Protein AF-A6LKM6-F1 (afdb_monomer)

Mean predicted aligned error: 6.34 Å

InterPro domains:
  IPR016071 Staphylococcal nuclease (SNase-like), OB-fold [PF00565] (40-71)
  IPR035437 SNase-like, OB-fold superfamily [G3DSA:2.40.50.90] (20-72)
  IPR035437 SNase-like, OB-fold superfamily [SSF50199] (23-70)

Secondary structure (DSSP, 8-state):
-HHHHHHHHHHHHHHT-------EEEE-SSSEEEETT--EEE-TT--PPBSS-SSS-B-TTHHHHHHHHH--

Nearest PDB structures (foldseek):
  1wkh-assembly1_B  TM=6.034E-01  e=4.863E+00  Thermus thermophilus
  7jh3-assembly2_B  TM=6.197E-01  e=6.753E+00  Escherichia coli K-12
  1z7d-assembly3_F  TM=5.657E-01  e=6.753E+00  Plasmodium yoelii yoelii

pLDDT: mean 91.46, std 6.45, range [59.19, 97.06]

Radius of gyration: 20.51 Å; Cα contacts (8 Å, |Δi|>4): 83; chains: 1; bounding box: 55×22×46 Å

Solvent-accessible surface area (backbone atoms only — not comparable to full-atom values): 4432 Å² total; per-residue (Å²): 109,69,69,58,51,52,52,51,52,52,50,53,54,63,74,64,68,79,76,90,82,80,51,79,70,44,73,75,30,47,38,32,33,28,32,75,86,73,45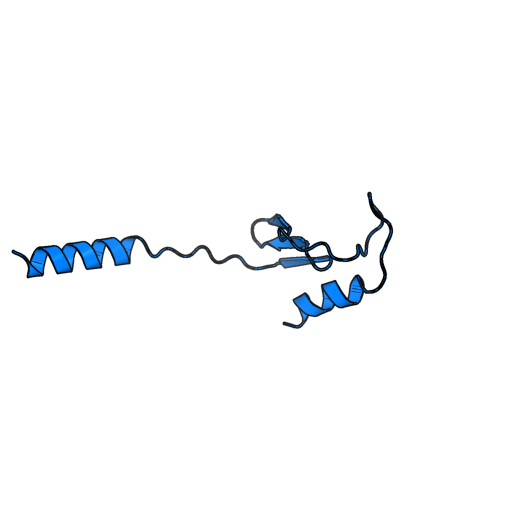,80,47,68,48,84,97,56,85,55,34,34,71,53,87,67,98,54,69,64,37,83,65,9,65,59,41,29,46,56,67,77,77,107

Organism: Thermosipho melanesiensis (strain DSM 12029 / CIP 104789 / BI429) (NCBI:txid391009)

Foldseek 3Di:
DVVVVVVVVVVVVVVPPDDDDWAFDAQQWLAWTATPVRDIDGHPPDDGAHCDDDPDDRDPCGVVSSVVVVVD

Structure (mmCIF, N/CA/C/O backbone):
data_AF-A6LKM6-F1
#
_entry.id   AF-A6LKM6-F1
#
loop_
_atom_site.group_PDB
_atom_site.id
_atom_site.type_symbol
_atom_site.label_atom_id
_atom_site.label_alt_id
_atom_site.label_comp_id
_atom_site.label_asym_id
_atom_site.label_entity_id
_atom_site.label_seq_id
_atom_site.pdbx_PDB_ins_code
_atom_site.Cartn_x
_atom_site.Cartn_y
_atom_site.Cartn_z
_atom_site.occupancy
_atom_site.B_iso_or_equiv
_atom_site.auth_seq_id
_atom_site.auth_comp_id
_atom_site.auth_asym_id
_atom_site.auth_atom_id
_atom_site.pdbx_PDB_model_num
ATOM 1 N N . MET A 1 1 ? -42.353 -3.750 27.933 1.00 73.12 1 MET A N 1
ATOM 2 C CA . MET A 1 1 ? -41.110 -4.560 27.886 1.00 73.12 1 MET A CA 1
ATOM 3 C C . MET A 1 1 ? -40.509 -4.676 26.483 1.00 73.12 1 MET A C 1
ATOM 5 O O . MET A 1 1 ? -39.340 -4.364 26.339 1.00 73.12 1 MET A O 1
ATOM 9 N N . LYS A 1 2 ? -41.276 -5.003 25.427 1.00 84.44 2 LYS A N 1
ATOM 10 C CA . LYS A 1 2 ? -40.748 -5.109 24.043 1.00 84.44 2 LYS A CA 1
ATOM 11 C C . LYS A 1 2 ? -40.067 -3.831 23.511 1.00 84.44 2 LYS A C 1
ATOM 13 O O . LYS A 1 2 ? -38.982 -3.918 22.959 1.00 84.44 2 LYS A O 1
ATOM 18 N N . LYS A 1 3 ? -40.649 -2.643 23.741 1.00 86.00 3 LYS A N 1
ATOM 19 C CA . LYS A 1 3 ? -40.045 -1.355 23.329 1.00 86.00 3 LYS A CA 1
ATOM 20 C C . LYS A 1 3 ? -38.712 -1.058 24.030 1.00 86.00 3 LYS A C 1
ATOM 22 O O . LYS A 1 3 ? -37.808 -0.532 23.403 1.00 86.00 3 LYS A O 1
ATOM 27 N N . LEU A 1 4 ? -38.594 -1.435 25.307 1.00 91.19 4 LEU A N 1
ATOM 28 C CA . LEU A 1 4 ? -37.364 -1.269 26.084 1.00 91.19 4 LEU A CA 1
ATOM 29 C C . LEU A 1 4 ? -36.261 -2.212 25.582 1.00 91.19 4 LEU A C 1
ATOM 31 O O . LEU A 1 4 ? -35.117 -1.800 25.461 1.00 91.19 4 LEU A O 1
ATOM 35 N N . PHE A 1 5 ? -36.627 -3.445 25.218 1.00 92.75 5 PHE A N 1
ATOM 36 C CA . PHE A 1 5 ? -35.707 -4.405 24.609 1.00 92.75 5 PHE A CA 1
ATOM 37 C C . PHE A 1 5 ? -35.202 -3.935 23.238 1.00 92.75 5 PHE A C 1
ATOM 39 O O . PHE A 1 5 ? -34.011 -4.012 22.962 1.00 92.75 5 PHE A O 1
ATOM 46 N N . VAL A 1 6 ? -36.089 -3.383 22.405 1.00 94.56 6 VAL A N 1
ATOM 47 C CA . VAL A 1 6 ? -35.706 -2.796 21.111 1.00 94.56 6 VAL A CA 1
ATOM 48 C C . VAL A 1 6 ? -34.779 -1.591 21.299 1.00 94.56 6 VAL A C 1
ATOM 50 O O . VAL A 1 6 ? -33.779 -1.494 20.597 1.00 94.56 6 VAL A O 1
ATOM 53 N N . LEU A 1 7 ? -35.059 -0.711 22.271 1.00 95.19 7 LEU A N 1
ATOM 54 C CA . LEU A 1 7 ? -34.179 0.421 22.588 1.00 95.19 7 LEU A CA 1
ATOM 55 C C . LEU A 1 7 ? -32.796 -0.040 23.061 1.00 95.19 7 LEU A C 1
ATOM 57 O O . LEU A 1 7 ? -31.786 0.498 22.622 1.00 95.19 7 LEU A O 1
ATOM 61 N N . PHE A 1 8 ? -32.755 -1.050 23.931 1.00 94.81 8 PHE A N 1
ATOM 62 C CA . PHE A 1 8 ? -31.509 -1.627 24.425 1.00 94.81 8 PHE A CA 1
ATOM 63 C C . PHE A 1 8 ? -30.689 -2.255 23.292 1.00 94.81 8 PHE A C 1
ATOM 65 O O . PHE A 1 8 ? -29.496 -1.995 23.180 1.00 94.81 8 PHE A O 1
ATOM 72 N N . PHE A 1 9 ? -31.328 -3.021 22.407 1.00 93.31 9 PHE A N 1
ATOM 73 C CA . PHE A 1 9 ? -30.651 -3.650 21.275 1.00 93.31 9 PHE A CA 1
ATOM 74 C C . PHE A 1 9 ? -30.115 -2.620 20.267 1.00 93.31 9 PHE A C 1
ATOM 76 O O . PHE A 1 9 ? -28.979 -2.736 19.814 1.00 93.31 9 PHE A O 1
ATOM 83 N N . ALA A 1 10 ? -30.888 -1.570 19.972 1.00 93.88 10 ALA A N 1
ATOM 84 C CA . ALA A 1 10 ? -30.433 -0.464 19.131 1.00 93.88 10 ALA A CA 1
ATOM 85 C C . ALA A 1 10 ? -29.244 0.289 19.753 1.00 93.88 10 ALA A C 1
ATOM 87 O O . ALA A 1 10 ? -28.317 0.669 19.043 1.00 93.88 10 ALA A O 1
ATOM 88 N N . PHE A 1 11 ? -29.242 0.461 21.078 1.00 93.00 11 PHE A N 1
ATOM 89 C CA . PHE A 1 11 ? -28.141 1.092 21.802 1.00 93.00 11 PHE A CA 1
ATOM 90 C C . PHE A 1 11 ? -26.860 0.251 21.759 1.00 93.00 11 PHE A C 1
ATOM 92 O O . PHE A 1 11 ? -25.794 0.788 21.479 1.00 93.00 11 PHE A O 1
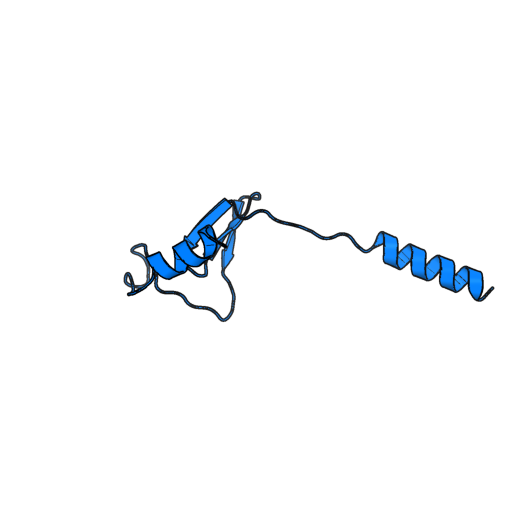ATOM 99 N N . VAL A 1 12 ? -26.961 -1.069 21.950 1.00 93.31 12 VAL A N 1
ATOM 100 C CA . VAL A 1 12 ? -25.814 -1.987 21.821 1.00 93.31 12 VAL A CA 1
ATOM 101 C C . VAL A 1 12 ? -25.222 -1.935 20.411 1.00 93.31 12 VAL A C 1
ATOM 103 O O . VAL A 1 12 ? -24.008 -1.822 20.275 1.00 93.31 12 VAL A O 1
ATOM 106 N N . LEU A 1 13 ? -26.063 -1.941 19.371 1.00 90.50 13 LEU A N 1
ATOM 107 C CA . LEU A 1 13 ? -25.603 -1.813 17.984 1.00 90.50 13 LEU A CA 1
ATOM 108 C C . LEU A 1 13 ? -24.854 -0.494 17.744 1.00 90.50 13 LEU A C 1
ATOM 110 O O . LEU A 1 13 ? -23.800 -0.501 17.108 1.00 90.50 13 LEU A O 1
ATOM 114 N N . LEU A 1 14 ? -25.354 0.616 18.298 1.00 88.00 14 LEU A N 1
ATOM 115 C CA . LEU A 1 14 ? -24.693 1.922 18.212 1.00 88.00 14 LEU A CA 1
ATOM 116 C C . LEU A 1 14 ? -23.320 1.930 18.895 1.00 88.00 14 LEU A C 1
ATOM 118 O O . LEU A 1 14 ? -22.377 2.514 18.374 1.00 88.00 14 LEU A O 1
ATOM 122 N N . LEU A 1 15 ? -23.191 1.275 20.051 1.00 88.56 15 LEU A N 1
ATOM 123 C CA . LEU A 1 15 ? -21.921 1.206 20.779 1.00 88.56 15 LEU A CA 1
ATOM 124 C C . LEU A 1 15 ? -20.855 0.381 20.045 1.00 88.56 15 LEU A C 1
ATOM 126 O O . LEU A 1 15 ? -19.666 0.573 20.282 1.00 88.56 15 LEU A O 1
ATOM 130 N N . THR A 1 16 ? -21.260 -0.528 19.157 1.00 88.56 16 THR A N 1
ATOM 131 C CA . THR A 1 16 ? -20.339 -1.403 18.413 1.00 88.56 16 THR A CA 1
ATOM 132 C C . THR A 1 16 ? -19.877 -0.849 17.064 1.00 88.56 16 THR A C 1
ATOM 134 O O . THR A 1 16 ? -19.042 -1.475 16.419 1.00 88.56 16 THR A O 1
ATOM 137 N N . SER A 1 17 ? -20.369 0.309 16.612 1.00 84.31 17 SER A N 1
ATOM 138 C CA . SER A 1 17 ? -20.104 0.820 15.256 1.00 84.31 17 SER A CA 1
ATOM 139 C C . SER A 1 17 ? -18.753 1.534 15.097 1.00 84.31 17 SER A C 1
ATOM 141 O O . SER A 1 17 ? -18.661 2.525 14.370 1.00 84.31 17 SER A O 1
ATOM 143 N N . CYS A 1 18 ? -17.708 1.088 15.792 1.00 83.00 18 CYS A N 1
ATOM 144 C CA . CYS A 1 18 ? -16.381 1.668 15.613 1.00 83.00 18 CYS A CA 1
ATOM 145 C C . CYS A 1 18 ? -15.828 1.264 14.238 1.00 83.00 18 CYS A C 1
ATOM 147 O O . CYS A 1 18 ? -15.772 0.078 13.914 1.00 83.00 18 CYS A O 1
ATOM 149 N N . VAL A 1 19 ? -15.429 2.245 13.429 1.00 84.75 19 VAL A N 1
ATOM 150 C CA . VAL A 1 19 ? -14.769 2.031 12.135 1.00 84.75 19 VAL A CA 1
ATOM 151 C C . VAL A 1 19 ? -13.313 2.453 12.281 1.00 84.75 19 VAL A C 1
ATOM 153 O O . VAL A 1 19 ? -13.042 3.589 12.663 1.00 84.75 19 VAL A O 1
ATOM 156 N N . ASN A 1 20 ? -12.382 1.552 11.961 1.00 82.56 20 ASN A N 1
ATOM 157 C CA . ASN A 1 20 ? -10.964 1.885 11.857 1.00 82.56 20 ASN A CA 1
ATOM 158 C C . ASN A 1 20 ? -10.690 2.386 10.441 1.00 82.56 20 ASN A C 1
ATOM 160 O O . ASN A 1 20 ? -10.681 1.608 9.488 1.00 82.56 20 ASN A O 1
ATOM 164 N N . LEU A 1 21 ? -10.531 3.699 10.312 1.00 89.25 21 LEU A N 1
ATOM 165 C CA . LEU A 1 21 ? -10.104 4.334 9.076 1.00 89.25 21 LEU A CA 1
ATOM 166 C C . LEU A 1 21 ? -8.586 4.493 9.120 1.00 89.25 21 LEU A C 1
ATOM 168 O O . LEU A 1 21 ? -8.061 5.101 10.051 1.00 89.25 21 LEU A O 1
ATOM 172 N N . GLU A 1 22 ? -7.901 3.996 8.097 1.00 91.81 22 GLU A N 1
ATOM 173 C CA . GLU A 1 22 ? -6.471 4.224 7.929 1.00 91.81 22 GLU A CA 1
ATOM 174 C C . GLU A 1 22 ? -6.189 5.102 6.717 1.00 91.81 22 GLU A C 1
ATOM 176 O O . GLU A 1 22 ? -6.867 5.032 5.691 1.00 91.81 22 GLU A O 1
ATOM 181 N N . ILE A 1 23 ? -5.167 5.943 6.856 1.00 94.12 23 ILE A N 1
ATOM 182 C CA . ILE A 1 23 ? -4.706 6.833 5.797 1.00 94.12 23 ILE A CA 1
ATOM 183 C C . ILE A 1 23 ? -3.557 6.141 5.075 1.00 94.12 23 ILE A C 1
ATOM 185 O O . ILE A 1 23 ? -2.584 5.734 5.708 1.00 94.12 23 ILE A O 1
ATOM 189 N N . VAL A 1 24 ? -3.648 6.041 3.752 1.00 94.69 24 VAL A N 1
ATOM 190 C CA . VAL A 1 24 ? -2.531 5.602 2.911 1.00 94.69 24 VAL A CA 1
ATOM 191 C C . VAL A 1 24 ? -1.493 6.719 2.847 1.00 94.69 24 VAL A C 1
ATOM 193 O O . VAL A 1 24 ? -1.824 7.860 2.534 1.00 94.69 24 VAL A O 1
ATOM 196 N N . THR A 1 25 ? -0.233 6.402 3.132 1.00 95.38 25 THR A N 1
ATOM 197 C CA . THR A 1 25 ? 0.865 7.382 3.132 1.00 95.38 25 THR A CA 1
ATOM 198 C C . THR A 1 25 ? 1.745 7.262 1.901 1.00 95.38 25 THR A C 1
ATOM 200 O O . THR A 1 25 ? 2.148 8.271 1.327 1.00 95.38 25 THR A O 1
ATOM 203 N N . THR A 1 26 ? 2.060 6.035 1.481 1.00 94.81 26 THR A N 1
ATOM 204 C CA . THR A 1 26 ? 2.973 5.784 0.362 1.00 94.81 26 THR A CA 1
ATOM 205 C C . THR A 1 26 ? 2.512 4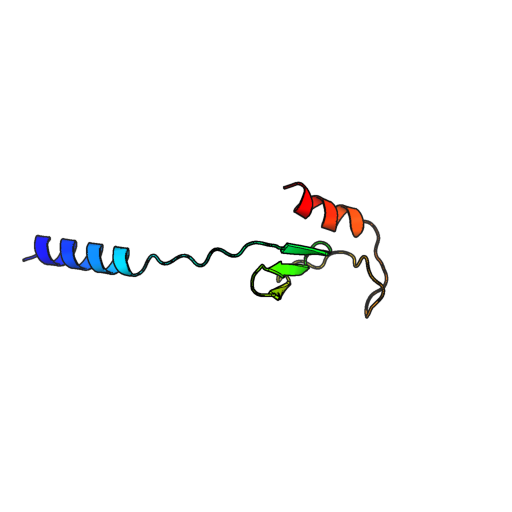.587 -0.451 1.00 94.81 26 THR A C 1
ATOM 207 O O . THR A 1 26 ? 2.428 3.480 0.067 1.00 94.81 26 THR A O 1
ATOM 210 N N . VAL A 1 27 ? 2.290 4.790 -1.748 1.00 94.62 27 VAL A N 1
ATOM 211 C CA . VAL A 1 27 ? 2.042 3.706 -2.709 1.00 94.62 27 VAL A CA 1
ATOM 212 C C . VAL A 1 27 ? 3.387 3.164 -3.199 1.00 94.62 27 VAL A C 1
ATOM 214 O O . VAL A 1 27 ? 4.197 3.932 -3.738 1.00 94.62 27 VAL A O 1
ATOM 217 N N . ILE A 1 28 ? 3.643 1.870 -2.991 1.00 93.44 28 ILE A N 1
ATOM 218 C CA . ILE A 1 28 ? 4.889 1.213 -3.410 1.00 93.44 28 ILE A CA 1
ATOM 219 C C . ILE A 1 28 ? 4.790 0.860 -4.892 1.00 93.44 28 ILE A C 1
ATOM 221 O O . ILE A 1 28 ? 5.612 1.345 -5.667 1.00 93.44 28 ILE A O 1
ATOM 225 N N . ASP A 1 29 ? 3.754 0.113 -5.258 1.00 93.62 29 ASP A N 1
ATOM 226 C CA . ASP A 1 29 ? 3.378 -0.375 -6.590 1.00 93.62 29 ASP A CA 1
ATOM 227 C C . ASP A 1 29 ? 1.832 -0.401 -6.685 1.00 93.62 29 ASP 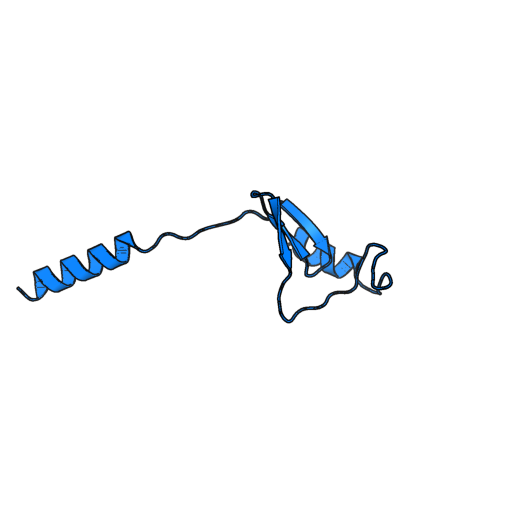A C 1
ATOM 229 O O . ASP A 1 29 ? 1.145 0.202 -5.859 1.00 93.62 29 ASP A O 1
ATOM 233 N N . GLY A 1 30 ? 1.259 -1.027 -7.712 1.00 94.31 30 GLY A N 1
ATOM 234 C CA . GLY A 1 30 ? -0.185 -0.995 -7.956 1.00 94.31 30 GLY A CA 1
ATOM 235 C C . GLY A 1 30 ? -1.045 -1.858 -7.018 1.00 94.31 30 GLY A C 1
ATOM 236 O O . GLY A 1 30 ? -2.272 -1.816 -7.136 1.00 94.31 30 GLY A O 1
ATOM 237 N N . ASP A 1 31 ? -0.450 -2.628 -6.104 1.00 95.50 31 ASP A N 1
ATOM 238 C CA . ASP A 1 31 ? -1.168 -3.498 -5.163 1.00 95.50 31 ASP A CA 1
ATOM 239 C C . ASP A 1 31 ? -0.635 -3.448 -3.723 1.00 95.50 31 ASP A C 1
ATOM 241 O O . ASP A 1 31 ? -1.231 -4.060 -2.832 1.00 95.50 31 ASP A O 1
ATOM 245 N N . THR A 1 32 ? 0.453 -2.718 -3.473 1.00 95.38 32 THR A N 1
ATOM 246 C CA . THR A 1 32 ? 1.122 -2.642 -2.177 1.00 95.38 32 THR A CA 1
ATOM 247 C C . THR A 1 32 ? 1.345 -1.188 -1.756 1.00 95.38 32 THR A C 1
ATOM 249 O O . THR A 1 32 ? 1.870 -0.355 -2.501 1.00 95.38 32 THR A O 1
ATOM 252 N N . PHE A 1 33 ? 0.987 -0.862 -0.513 1.00 95.75 33 PHE A N 1
ATOM 253 C CA . PHE A 1 33 ? 1.120 0.484 0.051 1.00 95.75 33 PHE A CA 1
ATOM 254 C C . PHE A 1 33 ? 1.430 0.458 1.551 1.00 95.75 33 PHE A C 1
ATOM 256 O O . PHE A 1 33 ? 1.279 -0.562 2.222 1.00 95.75 33 PHE A O 1
ATOM 263 N N . TYR A 1 34 ? 1.875 1.600 2.068 1.00 96.62 34 TYR A N 1
ATOM 264 C CA . TYR A 1 34 ? 2.021 1.864 3.494 1.00 96.62 34 TYR A CA 1
ATOM 265 C C . TYR A 1 34 ? 0.861 2.701 4.023 1.00 96.62 34 TYR A C 1
ATOM 267 O O . TYR A 1 34 ? 0.367 3.596 3.327 1.00 96.62 34 TYR A O 1
ATOM 275 N N . THR A 1 35 ? 0.468 2.447 5.269 1.00 95.94 35 THR A N 1
ATOM 276 C CA . THR A 1 35 ? -0.510 3.263 5.999 1.00 95.94 35 THR A CA 1
ATOM 277 C C . THR A 1 35 ? 0.171 4.242 6.957 1.00 95.94 35 THR A C 1
ATOM 279 O O . THR A 1 35 ? 1.393 4.242 7.123 1.00 95.94 35 THR A O 1
ATOM 282 N N . ALA A 1 36 ? -0.607 5.133 7.571 1.00 95.56 36 ALA A N 1
ATOM 283 C CA . ALA A 1 36 ? -0.124 6.080 8.577 1.00 95.56 36 ALA A CA 1
ATOM 284 C C . ALA A 1 36 ? 0.376 5.397 9.857 1.00 95.56 36 ALA A C 1
ATOM 286 O O . ALA A 1 36 ? 1.164 5.993 10.585 1.00 95.56 36 ALA A O 1
ATOM 287 N N . ASN A 1 37 ? -0.031 4.147 10.087 1.00 95.06 37 ASN A N 1
ATOM 288 C CA . ASN A 1 37 ? 0.447 3.309 11.183 1.00 95.06 37 ASN A CA 1
ATOM 289 C C . ASN A 1 37 ? 1.724 2.527 10.817 1.00 95.06 37 ASN A C 1
ATOM 291 O O . ASN A 1 37 ? 2.101 1.606 11.532 1.00 95.06 37 ASN A O 1
ATOM 295 N N . GLU A 1 38 ? 2.379 2.876 9.702 1.00 95.06 38 GLU A N 1
ATOM 296 C CA . GLU A 1 38 ? 3.581 2.208 9.175 1.00 95.06 38 GLU A CA 1
ATOM 297 C C . GLU A 1 38 ? 3.355 0.739 8.766 1.00 95.06 38 GLU A C 1
ATOM 299 O O . GLU A 1 38 ? 4.305 -0.004 8.506 1.00 95.06 38 GLU A O 1
ATOM 304 N N . GLU A 1 39 ? 2.096 0.315 8.631 1.00 96.50 39 GLU A N 1
ATOM 305 C CA . GLU A 1 39 ? 1.760 -1.028 8.173 1.00 96.50 39 GLU A CA 1
ATOM 306 C C . GLU A 1 39 ? 1.957 -1.151 6.663 1.00 96.50 39 GLU A C 1
ATOM 308 O O . GLU A 1 39 ? 1.519 -0.296 5.890 1.00 96.50 39 GLU A O 1
ATOM 313 N N . LYS A 1 40 ? 2.600 -2.241 6.231 1.00 96.31 40 LYS A N 1
ATOM 314 C CA . LYS A 1 40 ? 2.718 -2.602 4.815 1.00 96.31 40 LYS A CA 1
ATOM 315 C C . LYS A 1 40 ? 1.556 -3.509 4.424 1.00 96.31 40 LYS A C 1
ATOM 317 O O . LYS A 1 40 ? 1.493 -4.655 4.866 1.00 96.31 40 LYS A O 1
ATOM 322 N N . VAL A 1 41 ? 0.685 -3.026 3.548 1.00 95.94 41 VAL A N 1
ATOM 323 C CA . VAL A 1 41 ? -0.516 -3.737 3.096 1.00 95.94 41 VAL A CA 1
ATOM 324 C C . VAL A 1 41 ? -0.351 -4.157 1.641 1.00 95.94 41 VAL A C 1
ATOM 326 O O . VAL A 1 41 ? 0.090 -3.358 0.820 1.00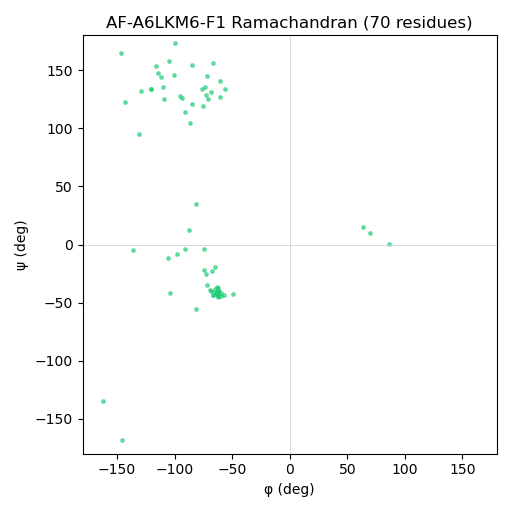 95.94 41 VAL A O 1
ATOM 329 N N . ARG A 1 42 ? -0.733 -5.401 1.324 1.00 95.88 42 ARG A N 1
ATOM 330 C CA . ARG A 1 42 ? -0.833 -5.929 -0.044 1.00 95.88 42 ARG A CA 1
ATOM 331 C C . ARG A 1 42 ? -2.261 -6.378 -0.333 1.00 95.88 42 ARG A C 1
ATOM 333 O O . ARG A 1 42 ? -2.852 -7.109 0.463 1.00 95.88 42 ARG A O 1
ATOM 340 N N . ILE A 1 43 ? -2.794 -5.994 -1.484 1.00 95.31 43 ILE A N 1
ATOM 341 C CA . ILE A 1 43 ? -4.142 -6.371 -1.906 1.00 95.31 43 ILE A CA 1
ATOM 342 C C . ILE A 1 43 ? -4.150 -7.835 -2.358 1.00 95.31 43 ILE A C 1
ATOM 344 O O . ILE A 1 43 ? -3.473 -8.230 -3.304 1.00 95.31 43 ILE A O 1
ATOM 348 N N . VAL A 1 44 ? -4.940 -8.665 -1.678 1.00 96.12 44 VAL A N 1
ATOM 349 C CA . VAL A 1 44 ? -5.085 -10.083 -2.026 1.00 96.12 44 VAL A CA 1
ATOM 350 C C . VAL A 1 44 ? -5.922 -10.229 -3.297 1.00 96.12 44 VAL A C 1
ATOM 352 O O . VAL A 1 44 ? -6.975 -9.613 -3.432 1.00 96.12 44 VAL A O 1
ATOM 355 N N . GLY A 1 45 ? -5.472 -11.088 -4.215 1.00 97.06 45 GLY A N 1
ATOM 356 C CA . GLY A 1 45 ? -6.160 -11.354 -5.483 1.00 97.06 45 GLY A CA 1
ATOM 357 C C . GLY A 1 45 ? -5.800 -10.385 -6.611 1.00 97.06 45 GLY A C 1
ATOM 358 O O . GLY A 1 45 ? -6.300 -10.552 -7.720 1.00 97.06 45 GLY A O 1
ATOM 359 N N . ILE A 1 46 ? -4.916 -9.420 -6.349 1.00 95.06 46 ILE A N 1
ATOM 360 C CA . ILE A 1 46 ? -4.334 -8.525 -7.350 1.00 95.06 46 ILE A CA 1
ATOM 361 C C . ILE A 1 46 ? -2.810 -8.720 -7.327 1.00 95.06 46 ILE A C 1
ATOM 363 O O . ILE A 1 46 ? -2.201 -8.817 -6.259 1.00 95.06 46 ILE A O 1
ATOM 367 N N . ASP A 1 47 ? -2.205 -8.851 -8.509 1.00 93.62 47 ASP A N 1
ATOM 368 C CA . ASP A 1 47 ? -0.750 -8.897 -8.677 1.00 93.62 47 ASP A CA 1
ATOM 369 C C . ASP A 1 47 ? -0.342 -7.920 -9.779 1.00 93.62 47 ASP A C 1
ATOM 371 O O . ASP A 1 47 ? -0.460 -8.224 -10.968 1.00 93.62 47 ASP A O 1
ATOM 375 N N . THR A 1 48 ? 0.045 -6.709 -9.386 1.00 95.38 48 THR A N 1
ATOM 376 C CA . THR A 1 48 ? 0.453 -5.668 -10.335 1.00 95.38 48 THR A CA 1
ATOM 377 C C . THR A 1 48 ? 1.925 -5.794 -10.729 1.00 95.38 48 THR A C 1
ATOM 379 O O . THR A 1 48 ? 2.723 -6.323 -9.956 1.00 95.38 48 THR A O 1
ATOM 382 N N . PRO A 1 49 ? 2.313 -5.292 -11.915 1.00 95.25 49 PRO A N 1
ATOM 383 C CA . PRO A 1 49 ? 3.713 -5.228 -12.325 1.00 95.25 49 PRO A CA 1
ATOM 384 C C . PRO A 1 49 ? 4.579 -4.461 -11.314 1.00 95.25 49 PRO A C 1
ATOM 386 O O . PRO A 1 49 ? 4.217 -3.367 -10.880 1.00 95.25 49 PRO A O 1
ATOM 389 N N . GLU A 1 50 ? 5.742 -5.015 -10.962 1.00 93.12 50 GLU A N 1
ATOM 390 C CA . GLU A 1 50 ? 6.675 -4.363 -10.039 1.00 93.12 50 GLU A CA 1
ATOM 391 C C . GLU A 1 50 ? 7.356 -3.160 -10.708 1.00 93.12 50 GLU A C 1
ATOM 393 O O . GLU A 1 50 ? 7.709 -3.216 -11.888 1.00 93.12 50 GLU A O 1
ATOM 398 N N . ILE A 1 51 ? 7.627 -2.103 -9.939 1.00 92.69 51 ILE A N 1
ATOM 399 C CA . ILE A 1 51 ? 8.418 -0.942 -10.400 1.00 92.69 51 ILE A CA 1
ATOM 400 C C . ILE A 1 51 ? 9.839 -0.904 -9.828 1.00 92.69 51 ILE A C 1
ATOM 402 O O . ILE A 1 51 ? 10.677 -0.121 -10.268 1.00 92.69 51 ILE A O 1
ATOM 406 N N . HIS A 1 52 ? 10.122 -1.744 -8.833 1.00 88.88 52 HIS A N 1
ATOM 407 C CA . HIS A 1 52 ? 11.432 -1.843 -8.200 1.00 88.88 52 HIS A CA 1
ATOM 408 C C . HIS A 1 52 ? 12.034 -3.216 -8.488 1.00 88.88 52 HIS A C 1
ATOM 410 O O . HIS A 1 52 ? 11.321 -4.215 -8.578 1.00 88.88 52 HIS A O 1
ATOM 416 N N . SER A 1 53 ? 13.360 -3.283 -8.599 1.00 86.06 53 SER A N 1
ATOM 417 C CA . SER A 1 53 ? 14.051 -4.564 -8.703 1.00 86.06 53 SER A CA 1
ATOM 418 C C . SER A 1 53 ? 13.942 -5.341 -7.386 1.00 86.06 53 SER A C 1
ATOM 420 O O . SER A 1 53 ? 14.197 -4.816 -6.302 1.00 86.06 53 SER A O 1
ATOM 422 N N . GLY A 1 54 ? 13.563 -6.613 -7.483 1.00 87.06 54 GLY A N 1
ATOM 423 C CA . GLY A 1 54 ? 13.378 -7.490 -6.332 1.00 87.06 54 GLY A CA 1
ATOM 424 C C . GLY A 1 54 ? 13.367 -8.956 -6.748 1.00 87.06 54 GLY A C 1
ATOM 425 O O . GLY A 1 54 ? 14.206 -9.396 -7.530 1.00 87.06 54 GLY A O 1
ATOM 426 N N . SER A 1 55 ? 12.411 -9.723 -6.224 1.00 87.81 55 SER A N 1
ATOM 427 C CA . SER A 1 55 ? 12.224 -11.134 -6.588 1.00 87.81 55 SER A CA 1
ATOM 428 C C . SER A 1 55 ? 11.587 -11.334 -7.966 1.00 87.81 55 SER A C 1
ATOM 430 O O . SER A 1 55 ? 11.745 -12.403 -8.555 1.00 87.81 55 SER A O 1
ATOM 432 N N . LYS A 1 56 ? 10.884 -10.323 -8.487 1.00 87.38 56 LYS A N 1
ATOM 433 C CA . LYS A 1 56 ? 10.312 -10.297 -9.836 1.00 87.38 56 LYS A CA 1
ATOM 434 C C . LYS A 1 56 ? 10.977 -9.180 -10.659 1.00 87.38 56 LYS A C 1
ATOM 436 O O . LYS A 1 56 ? 11.485 -8.215 -10.078 1.00 87.38 56 LYS A O 1
ATOM 441 N N . PRO A 1 57 ? 11.014 -9.307 -11.996 1.00 91.00 57 PRO A N 1
ATOM 442 C CA . PRO A 1 57 ? 11.488 -8.235 -12.861 1.00 91.00 57 PRO A CA 1
ATOM 443 C C . PRO A 1 57 ? 10.541 -7.031 -12.820 1.00 91.00 57 PRO A C 1
ATOM 445 O O . PRO A 1 57 ? 9.348 -7.182 -12.559 1.00 91.00 57 PRO A O 1
ATOM 448 N N . ILE A 1 58 ? 11.080 -5.854 -13.146 1.00 94.44 58 ILE A N 1
ATOM 449 C CA . ILE A 1 58 ? 10.268 -4.664 -13.413 1.00 94.44 58 ILE A CA 1
ATOM 450 C C . ILE A 1 58 ? 9.365 -4.972 -14.609 1.00 94.44 58 ILE A C 1
ATOM 452 O O . ILE A 1 58 ? 9.853 -5.433 -15.646 1.00 94.44 58 ILE A O 1
ATOM 456 N N . GLY A 1 59 ? 8.063 -4.763 -14.447 1.00 94.12 59 GLY A N 1
ATOM 457 C CA . GLY A 1 59 ? 7.072 -5.105 -15.460 1.00 94.12 59 GLY A CA 1
ATOM 458 C C . GLY A 1 59 ? 6.524 -3.888 -16.203 1.00 94.12 59 GLY A C 1
ATOM 459 O O . GLY A 1 59 ? 6.570 -2.757 -15.721 1.00 94.12 59 GLY A O 1
ATOM 460 N N . GLU A 1 60 ? 5.996 -4.138 -17.400 1.00 95.75 60 GLU A N 1
ATOM 461 C CA . GLU A 1 60 ? 5.283 -3.130 -18.188 1.00 95.75 60 GLU A CA 1
ATOM 462 C C . GLU A 1 60 ? 4.053 -2.630 -17.414 1.00 95.75 60 GL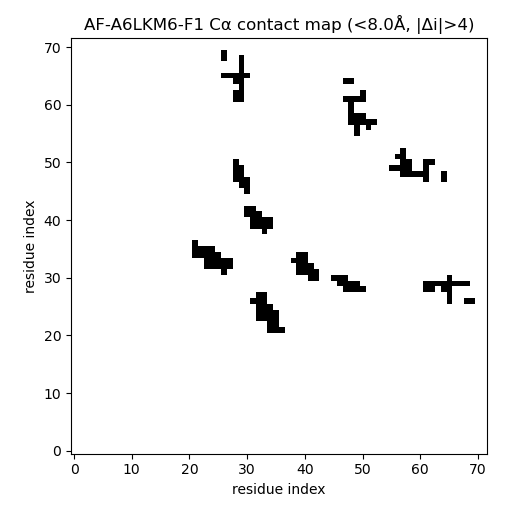U A C 1
ATOM 464 O O . GLU A 1 60 ? 3.376 -3.424 -16.767 1.00 95.75 60 GLU A O 1
ATOM 469 N N . PHE A 1 61 ? 3.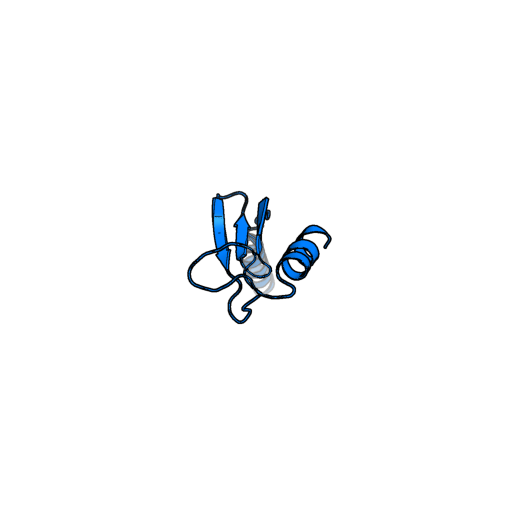766 -1.328 -17.482 1.00 95.38 61 PHE A N 1
ATOM 470 C CA . PHE A 1 61 ? 2.656 -0.649 -16.794 1.00 95.38 61 PHE A CA 1
ATOM 471 C C . PHE A 1 61 ? 2.745 -0.517 -15.261 1.00 95.38 61 PHE A C 1
ATOM 473 O O . PHE A 1 61 ? 1.762 -0.133 -14.619 1.00 95.38 61 PHE A O 1
ATOM 480 N N . GLY A 1 62 ? 3.889 -0.822 -14.639 1.00 94.88 62 GLY A N 1
ATOM 481 C CA . GLY A 1 62 ? 4.024 -0.718 -13.181 1.00 94.88 62 GLY A CA 1
ATOM 482 C C . GLY A 1 62 ? 3.865 0.715 -12.648 1.00 94.88 62 GLY A C 1
ATOM 483 O O . GLY A 1 62 ? 3.207 0.935 -11.627 1.00 94.88 62 GLY A O 1
ATOM 484 N N . GLU A 1 63 ? 4.423 1.709 -13.346 1.00 95.06 63 GLU A N 1
ATOM 485 C CA . GLU A 1 63 ? 4.318 3.120 -12.942 1.00 95.06 63 GLU A CA 1
ATOM 486 C C . GLU A 1 63 ? 2.885 3.638 -13.093 1.00 95.06 63 GLU A C 1
ATOM 488 O O . GLU A 1 63 ? 2.366 4.334 -12.222 1.00 95.06 63 GLU A O 1
ATOM 493 N N . GLU A 1 64 ? 2.204 3.241 -14.163 1.00 95.56 64 GLU A N 1
ATOM 494 C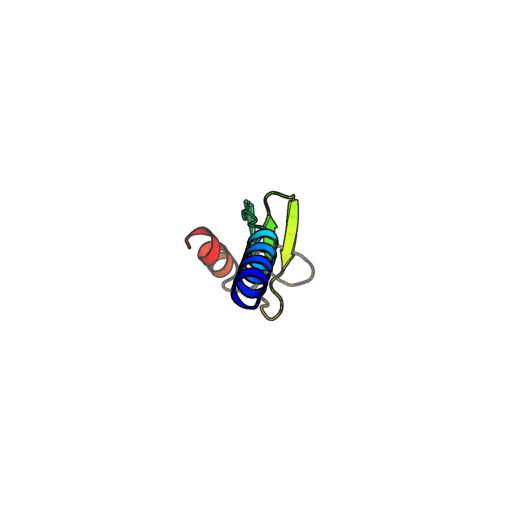 CA . GLU A 1 64 ? 0.811 3.566 -14.439 1.00 95.56 64 GLU A CA 1
ATOM 495 C C . GLU A 1 64 ? -0.110 2.987 -13.363 1.00 95.56 64 GLU A C 1
ATOM 497 O O . GLU A 1 64 ? -0.974 3.700 -12.847 1.00 95.56 64 GLU A O 1
ATOM 502 N N . ALA A 1 65 ? 0.117 1.732 -12.962 1.00 95.12 65 ALA A 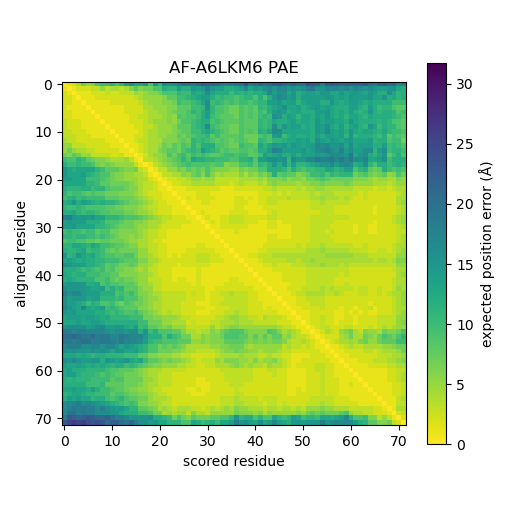N 1
ATOM 503 C CA . ALA A 1 65 ? -0.632 1.090 -11.885 1.00 95.12 65 ALA A CA 1
ATOM 504 C C . ALA A 1 65 ? -0.446 1.821 -10.545 1.00 95.12 65 ALA A C 1
ATOM 506 O O . ALA A 1 65 ? -1.412 2.034 -9.813 1.00 95.12 65 ALA A O 1
ATOM 507 N N . LYS A 1 66 ? 0.771 2.283 -10.237 1.00 94.56 66 LYS A N 1
ATOM 508 C CA . LYS A 1 66 ? 1.045 3.105 -9.048 1.00 94.56 66 LYS A CA 1
ATOM 509 C C . LYS A 1 66 ? 0.393 4.486 -9.113 1.00 94.56 66 LYS A C 1
ATOM 511 O O . LYS A 1 66 ? -0.137 4.966 -8.109 1.00 94.56 66 LYS A O 1
ATOM 516 N N . ILE A 1 67 ? 0.468 5.159 -10.260 1.00 94.50 67 ILE A N 1
ATOM 517 C CA . ILE A 1 67 ? -0.089 6.506 -10.446 1.00 94.50 67 ILE A CA 1
ATOM 518 C C . ILE A 1 67 ? -1.611 6.478 -10.325 1.00 94.50 67 ILE A C 1
ATOM 520 O O . ILE A 1 67 ? -2.161 7.374 -9.688 1.00 94.50 67 ILE A O 1
ATOM 524 N N . PHE A 1 68 ? -2.267 5.435 -10.841 1.00 93.19 68 PHE A N 1
ATOM 525 C CA . PHE A 1 68 ? -3.716 5.250 -10.739 1.00 93.19 68 PHE A CA 1
ATOM 526 C C . PHE A 1 68 ? -4.234 5.423 -9.300 1.00 93.19 68 PHE A C 1
ATOM 528 O O . PHE A 1 68 ? -5.227 6.116 -9.076 1.00 93.19 68 PHE A O 1
ATOM 535 N N . TRP A 1 69 ? -3.517 4.876 -8.314 1.00 88.25 69 TRP A N 1
ATOM 536 C CA . TRP A 1 69 ? -3.846 5.029 -6.893 1.00 88.25 69 TRP A CA 1
ATOM 537 C C . TRP A 1 69 ? -3.574 6.422 -6.332 1.00 88.25 69 TRP A C 1
ATOM 539 O O . TRP A 1 69 ? -4.305 6.880 -5.464 1.00 88.25 69 TRP A O 1
ATOM 549 N N . LYS A 1 70 ? -2.521 7.102 -6.792 1.00 82.00 70 LYS A N 1
ATOM 550 C CA . LYS A 1 70 ? -2.154 8.430 -6.273 1.00 82.00 70 LYS A CA 1
ATOM 551 C C . LYS A 1 70 ? -3.104 9.537 -6.723 1.00 82.00 70 LYS A C 1
ATOM 553 O O . LYS A 1 70 ? -3.154 10.578 -6.076 1.00 82.00 70 LYS A O 1
ATOM 558 N N . THR A 1 71 ? -3.771 9.356 -7.859 1.00 69.75 71 THR A N 1
ATOM 559 C CA . THR A 1 71 ? -4.655 10.365 -8.460 1.00 69.75 71 THR A CA 1
ATOM 560 C C . THR A 1 71 ? -6.139 10.155 -8.158 1.00 69.75 71 THR A C 1
ATOM 562 O O . THR A 1 71 ? -6.936 11.008 -8.543 1.00 69.75 71 THR A O 1
ATOM 565 N N . SER A 1 72 ? -6.498 9.026 -7.538 1.00 59.19 72 SER A N 1
ATOM 566 C CA . SER A 1 72 ? -7.874 8.674 -7.154 1.00 59.19 72 SER A CA 1
ATOM 567 C C . SER A 1 72 ? -8.224 9.224 -5.775 1.00 59.19 72 SER A C 1
ATOM 569 O O . SER A 1 72 ? -9.377 9.678 -5.611 1.00 59.19 72 SER A O 1
#

Sequence (72 aa):
MKKLFVLFFAFVLLLTSCVNLEIVTTVIDGDTFYTANEEKVRIVGIDTPEIHSGSKPIGEFGEEAKIFWKTS